Protein AF-A0A843F3I0-F1 (afdb_monomer_lite)

Radius of gyration: 17.57 Å; chains: 1; bounding box: 37×32×50 Å

Sequence (132 aa):
MIKITVGIGKNKDIIQACEIFKQEKDDVEIELADNDNDLVNAILNEKVDAVIRGSLPASSVMKQLNAKFSDISRATYVNGNNVEFLLTPVGIDEGTTLEDKLKIAIHCGEFLKKQSKKPKIAVMASGRKGDY

pLDDT: mean 92.57, std 6.21, range [62.53, 98.19]

Structure (mmCIF, N/CA/C/O backbone):
data_AF-A0A843F3I0-F1
#
_entry.id   AF-A0A843F3I0-F1
#
loop_
_atom_site.group_PDB
_atom_site.id
_atom_site.type_symbol
_atom_site.label_atom_id
_atom_site.label_alt_id
_atom_site.label_comp_id
_atom_site.label_asym_id
_atom_site.label_entity_id
_atom_site.label_seq_id
_atom_site.pdbx_PDB_ins_code
_atom_site.Cartn_x
_atom_site.Cartn_y
_atom_site.Cartn_z
_atom_site.occupancy
_atom_site.B_iso_or_equiv
_atom_site.auth_seq_id
_atom_site.auth_comp_id
_atom_site.auth_asym_id
_atom_site.auth_atom_id
_atom_site.pdbx_PDB_model_num
ATOM 1 N N . MET A 1 1 ? -6.906 -13.516 13.308 1.00 88.19 1 MET A N 1
ATOM 2 C CA . MET A 1 1 ? -7.617 -12.228 13.315 1.00 88.19 1 MET A CA 1
ATOM 3 C C . MET A 1 1 ? -6.723 -11.252 12.587 1.00 88.19 1 MET A C 1
ATOM 5 O O . MET A 1 1 ? -5.558 -11.173 12.959 1.00 88.19 1 MET A O 1
ATOM 9 N N . ILE A 1 2 ? -7.216 -10.651 11.509 1.00 95.31 2 ILE A N 1
ATOM 10 C CA . ILE A 1 2 ? -6.470 -9.675 10.705 1.00 95.31 2 ILE A CA 1
ATOM 11 C C . ILE A 1 2 ? -6.650 -8.311 11.358 1.00 95.31 2 ILE A C 1
ATOM 13 O O . ILE A 1 2 ? -7.782 -7.919 11.636 1.00 95.31 2 ILE A O 1
ATOM 17 N N . LYS A 1 3 ? -5.565 -7.584 11.589 1.00 97.25 3 LYS A N 1
ATOM 18 C CA . LYS A 1 3 ? -5.587 -6.265 12.209 1.00 97.25 3 LYS A CA 1
ATOM 19 C C . LYS A 1 3 ? -5.319 -5.168 11.188 1.00 97.25 3 LYS A C 1
ATOM 21 O O . LYS A 1 3 ? -4.263 -5.133 10.560 1.00 97.25 3 LYS A O 1
ATOM 26 N N . ILE A 1 4 ? -6.267 -4.247 11.046 1.00 97.81 4 ILE A N 1
ATOM 27 C CA . ILE A 1 4 ? -6.193 -3.133 10.098 1.00 97.81 4 ILE A CA 1
ATOM 28 C C . ILE A 1 4 ? -6.286 -1.809 10.850 1.00 97.81 4 ILE A C 1
ATOM 30 O O . ILE A 1 4 ? -7.175 -1.621 11.675 1.00 97.81 4 ILE A O 1
ATOM 34 N N . THR A 1 5 ? -5.419 -0.855 10.521 1.00 98.19 5 THR A N 1
ATOM 35 C CA . THR A 1 5 ? -5.548 0.528 11.001 1.00 98.19 5 THR A CA 1
ATOM 36 C C . THR A 1 5 ? -6.093 1.427 9.896 1.00 98.19 5 THR A C 1
ATOM 38 O O . THR A 1 5 ? -5.588 1.412 8.771 1.00 98.19 5 THR A O 1
ATOM 41 N N . VAL A 1 6 ? -7.110 2.234 10.202 1.00 98.06 6 VAL A N 1
ATOM 42 C CA . VAL A 1 6 ? -7.775 3.123 9.239 1.00 98.06 6 VAL A CA 1
ATOM 43 C C . VAL A 1 6 ? -7.715 4.574 9.702 1.00 98.06 6 VAL A C 1
ATOM 45 O O . VAL A 1 6 ? -8.144 4.912 10.801 1.00 98.06 6 VAL A O 1
ATOM 48 N N . GLY A 1 7 ? -7.206 5.451 8.840 1.00 97.69 7 GLY A N 1
ATOM 49 C CA . GLY A 1 7 ? -7.104 6.882 9.109 1.00 97.69 7 GLY A CA 1
ATOM 50 C C . GLY A 1 7 ? -8.439 7.619 9.007 1.00 97.69 7 GLY A C 1
ATOM 51 O O . GLY A 1 7 ? -9.159 7.498 8.011 1.00 97.69 7 GLY A O 1
ATOM 52 N N . ILE A 1 8 ? -8.742 8.456 9.998 1.00 97.00 8 ILE A N 1
ATOM 53 C CA . ILE A 1 8 ? -9.955 9.272 10.041 1.00 97.00 8 ILE A CA 1
ATOM 54 C C . ILE A 1 8 ? -9.597 10.756 10.089 1.00 97.00 8 ILE A C 1
ATOM 56 O O . ILE A 1 8 ? -9.294 11.327 11.130 1.00 97.00 8 ILE A O 1
ATOM 60 N N . GLY A 1 9 ? -9.732 11.418 8.945 1.00 93.69 9 GLY A N 1
ATOM 61 C CA . GLY A 1 9 ? -9.660 12.868 8.834 1.00 93.69 9 GLY A CA 1
ATOM 62 C C . GLY A 1 9 ? -11.010 13.554 9.058 1.00 93.69 9 GLY A C 1
ATOM 63 O O . GLY A 1 9 ? -11.811 13.185 9.922 1.00 93.69 9 GLY A O 1
ATOM 64 N N . LYS A 1 10 ? -11.256 14.596 8.254 1.00 92.25 10 LYS A N 1
ATOM 65 C CA . LYS A 1 10 ? -12.475 15.417 8.335 1.00 92.25 10 LYS A CA 1
ATOM 66 C C . LYS A 1 10 ? -13.724 14.672 7.871 1.00 92.25 10 LYS A C 1
ATOM 68 O O . LYS A 1 10 ? -14.779 14.859 8.463 1.00 92.25 10 LYS A O 1
ATOM 73 N N . ASN A 1 11 ? -13.606 13.850 6.825 1.00 93.31 11 ASN A N 1
ATOM 74 C CA . ASN A 1 11 ? -14.726 13.033 6.371 1.00 93.31 11 ASN A CA 1
ATOM 75 C C . ASN A 1 11 ? -14.889 11.827 7.314 1.00 93.31 11 ASN A C 1
ATOM 77 O O . ASN A 1 11 ? -13.978 11.002 7.426 1.00 93.31 11 ASN A O 1
ATOM 81 N N . LYS A 1 12 ? -16.041 11.738 7.981 1.00 93.88 12 LYS A N 1
ATOM 82 C CA . LYS A 1 12 ? -16.378 10.666 8.921 1.00 93.88 12 LYS A CA 1
ATOM 83 C C . LYS A 1 12 ? -17.152 9.502 8.286 1.00 93.88 12 LYS A C 1
ATOM 85 O O . LYS A 1 12 ? -17.321 8.497 8.963 1.00 93.88 12 LYS A O 1
ATOM 90 N N . ASP A 1 13 ? -17.490 9.555 6.995 1.00 95.25 13 ASP A N 1
ATOM 91 C CA . ASP A 1 13 ? -18.113 8.444 6.245 1.00 95.25 13 ASP A CA 1
ATOM 92 C C . ASP A 1 13 ? -17.272 7.155 6.310 1.00 95.25 13 ASP A C 1
ATOM 94 O O . ASP A 1 13 ? -17.793 6.045 6.230 1.00 95.25 13 ASP A O 1
ATOM 98 N N . ILE A 1 14 ? -15.954 7.291 6.510 1.00 95.62 14 ILE A N 1
ATOM 99 C CA . ILE A 1 14 ? -15.048 6.156 6.704 1.00 95.62 14 ILE A CA 1
ATOM 100 C C . ILE A 1 14 ? -15.417 5.311 7.936 1.00 95.62 14 ILE A C 1
ATOM 102 O O . ILE A 1 14 ? -15.207 4.105 7.914 1.00 95.62 14 ILE A O 1
ATOM 106 N N . ILE A 1 15 ? -16.010 5.910 8.978 1.00 95.81 15 ILE A N 1
ATOM 107 C CA . ILE A 1 15 ? -16.475 5.188 10.174 1.00 95.81 15 ILE A CA 1
ATOM 108 C C . ILE A 1 15 ? -17.609 4.244 9.789 1.00 95.81 15 ILE A C 1
ATOM 110 O O . ILE A 1 15 ? -17.543 3.056 10.091 1.00 95.81 15 ILE A O 1
ATOM 114 N N . GLN A 1 16 ? -18.596 4.752 9.048 1.00 95.50 16 GLN A N 1
ATOM 115 C CA . GLN A 1 16 ? -19.712 3.946 8.563 1.00 95.50 16 GLN A CA 1
ATOM 116 C C . GLN A 1 16 ? -19.221 2.810 7.654 1.00 95.50 16 GLN A C 1
ATOM 118 O O . GLN A 1 16 ? -19.672 1.674 7.787 1.00 95.50 16 GLN A O 1
ATOM 123 N N . ALA A 1 17 ? -18.256 3.079 6.767 1.00 95.19 17 ALA A N 1
ATOM 124 C CA . ALA A 1 17 ? -17.643 2.038 5.941 1.00 95.19 17 ALA A CA 1
ATOM 125 C C . ALA A 1 17 ? -16.953 0.949 6.787 1.00 95.19 17 ALA A C 1
ATOM 127 O O . ALA A 1 17 ? -17.097 -0.237 6.493 1.00 95.19 17 ALA A O 1
ATOM 128 N N . CYS A 1 18 ? -16.242 1.329 7.854 1.00 96.00 18 CYS A N 1
ATOM 129 C CA . CYS A 1 18 ? -15.638 0.376 8.785 1.00 96.00 18 CYS A CA 1
ATOM 130 C C . CYS A 1 18 ? -16.688 -0.457 9.536 1.00 96.00 18 CYS A C 1
ATOM 132 O O . CYS A 1 18 ? -16.477 -1.651 9.730 1.00 96.00 18 CYS A O 1
ATOM 134 N N . GLU A 1 19 ? -17.803 0.141 9.956 1.00 94.75 19 GLU A N 1
ATOM 135 C CA . GLU A 1 19 ? -18.895 -0.568 10.637 1.00 94.75 19 GLU A CA 1
ATOM 136 C C . GLU A 1 19 ? -19.563 -1.599 9.726 1.00 94.75 19 GLU A C 1
ATOM 138 O O . GLU A 1 19 ? -19.714 -2.751 10.129 1.00 94.75 19 GLU A O 1
ATOM 143 N N . ILE A 1 20 ? -19.898 -1.213 8.490 1.00 95.69 20 ILE A N 1
ATOM 144 C CA . ILE A 1 20 ? -20.461 -2.126 7.482 1.00 95.69 20 ILE A CA 1
ATOM 145 C C . ILE A 1 20 ? -19.494 -3.288 7.234 1.00 95.69 20 ILE A C 1
ATOM 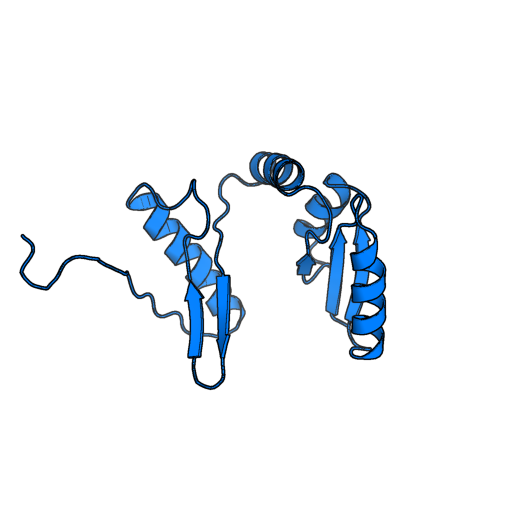147 O O . ILE A 1 20 ? -19.890 -4.448 7.290 1.00 95.69 20 ILE A O 1
ATOM 151 N N . PHE A 1 21 ? -18.206 -2.994 7.037 1.00 95.19 21 PHE A N 1
ATOM 152 C CA . PHE A 1 21 ? -17.206 -4.031 6.793 1.00 95.19 21 PHE A CA 1
ATOM 153 C C . PHE A 1 21 ? -17.075 -5.011 7.971 1.00 95.19 21 PHE A C 1
ATOM 155 O O . PHE A 1 21 ? -17.013 -6.218 7.753 1.00 95.19 21 PHE A O 1
ATOM 162 N N . LYS A 1 22 ? -17.091 -4.521 9.221 1.00 94.06 22 LYS A N 1
ATOM 163 C CA . LYS A 1 22 ? -17.058 -5.375 10.426 1.00 94.06 22 LYS A CA 1
ATOM 164 C C . LYS A 1 22 ? -18.274 -6.292 10.548 1.00 94.06 22 LYS A C 1
ATOM 166 O O . LYS A 1 22 ? -18.152 -7.374 11.110 1.00 94.06 22 LYS A O 1
ATOM 171 N N . GLN A 1 23 ? -19.441 -5.876 10.053 1.00 93.31 23 GLN A N 1
ATOM 172 C CA . GLN A 1 23 ? -20.641 -6.722 10.059 1.00 93.31 23 GLN A CA 1
ATOM 173 C C . GLN A 1 23 ? -20.517 -7.904 9.088 1.00 93.31 23 GLN A C 1
ATOM 175 O O . GLN A 1 23 ? -21.073 -8.967 9.349 1.00 93.31 23 GLN A O 1
ATOM 180 N N . GLU A 1 24 ? -19.784 -7.730 7.986 1.00 93.81 24 GLU A N 1
ATOM 181 C CA . GLU A 1 24 ? -19.556 -8.776 6.981 1.00 93.81 24 GLU A CA 1
ATOM 182 C C . GLU A 1 24 ? -18.324 -9.648 7.276 1.00 93.81 24 GLU A C 1
ATOM 184 O O . GLU A 1 24 ? -18.201 -10.747 6.726 1.00 93.81 24 GLU A O 1
ATOM 189 N N . LYS A 1 25 ? -17.393 -9.150 8.099 1.00 94.12 25 LYS A N 1
ATOM 190 C CA . LYS A 1 25 ? -16.086 -9.758 8.385 1.00 94.12 25 LYS A CA 1
ATOM 191 C C . LYS A 1 25 ? -15.788 -9.730 9.881 1.00 94.12 25 LYS A C 1
ATOM 193 O O . LYS A 1 25 ? -15.218 -8.769 10.396 1.00 94.12 25 LYS A O 1
ATOM 198 N N . ASP A 1 26 ? -16.149 -10.807 10.568 1.00 91.31 26 ASP A N 1
ATOM 199 C CA . ASP A 1 26 ? -15.927 -10.992 12.006 1.00 91.31 26 ASP A CA 1
ATOM 200 C C . ASP A 1 26 ? -14.469 -11.341 12.364 1.00 91.31 26 ASP A C 1
ATOM 202 O O . ASP A 1 26 ? -14.057 -11.209 13.517 1.00 91.31 26 ASP A O 1
ATOM 206 N N . ASP A 1 27 ? -13.660 -11.735 11.378 1.00 95.12 27 ASP A N 1
ATOM 207 C CA . ASP A 1 27 ? -12.248 -12.086 11.530 1.00 95.12 27 ASP A CA 1
ATOM 208 C C . ASP A 1 27 ? -11.279 -10.897 11.388 1.00 95.12 27 ASP A C 1
ATOM 210 O O . ASP A 1 27 ? -10.056 -11.090 11.478 1.00 95.12 27 ASP A O 1
ATOM 214 N N . VAL A 1 28 ? -11.809 -9.678 11.215 1.00 96.31 28 VAL A N 1
ATOM 215 C CA . VAL A 1 28 ? -11.037 -8.441 11.038 1.00 96.31 28 VAL A CA 1
ATOM 216 C C . VAL A 1 28 ? -11.242 -7.467 12.202 1.00 96.31 28 VAL A C 1
ATOM 218 O O . VAL A 1 28 ? -12.326 -6.931 12.431 1.00 96.31 28 VAL A O 1
ATOM 221 N N . GLU A 1 29 ? -10.155 -7.160 12.901 1.00 96.06 29 GLU A N 1
ATOM 222 C CA . GLU A 1 29 ? -10.078 -6.080 13.880 1.00 96.06 29 GLU A CA 1
ATOM 223 C C . GLU A 1 29 ? -9.711 -4.771 13.165 1.00 96.06 29 GLU A C 1
ATOM 225 O O . GLU A 1 29 ? -8.708 -4.706 12.454 1.00 96.06 29 GLU A O 1
ATOM 230 N N . ILE A 1 30 ? -10.507 -3.713 13.362 1.00 97.00 30 ILE A N 1
ATOM 231 C CA . ILE A 1 30 ? -10.197 -2.379 12.822 1.00 97.00 30 ILE A CA 1
ATOM 232 C C . ILE A 1 30 ? -9.951 -1.398 13.960 1.00 97.00 30 ILE A C 1
ATOM 234 O O . ILE A 1 30 ? -10.873 -1.127 14.743 1.00 97.00 30 ILE A O 1
ATOM 238 N N . GLU A 1 31 ? -8.750 -0.828 13.966 1.00 96.62 31 GLU A N 1
ATOM 239 C CA . GLU A 1 31 ? -8.340 0.312 14.781 1.00 96.62 31 GLU A CA 1
ATOM 240 C C . GLU A 1 31 ? -8.417 1.609 13.976 1.00 96.62 31 GLU A C 1
ATOM 242 O O . GLU A 1 31 ? -8.141 1.642 12.776 1.00 96.62 31 GLU A O 1
ATOM 247 N N . LEU A 1 32 ? -8.778 2.697 14.644 1.00 97.06 32 LEU A N 1
ATOM 248 C CA . LEU A 1 32 ? -8.929 4.004 14.020 1.00 97.06 32 LEU A CA 1
ATOM 249 C C . LEU A 1 32 ? -7.742 4.893 14.396 1.00 97.06 32 LEU A C 1
ATOM 251 O O . LEU A 1 32 ? -7.336 4.921 15.554 1.00 97.06 32 LEU A O 1
ATOM 255 N N . ALA A 1 33 ? -7.195 5.610 13.416 1.00 97.00 33 ALA A N 1
ATOM 256 C CA . ALA A 1 33 ? -6.106 6.564 13.601 1.00 97.00 33 ALA A CA 1
ATOM 257 C C . ALA A 1 33 ? -6.597 7.984 13.293 1.00 97.00 33 ALA A C 1
ATOM 259 O O . ALA A 1 33 ? -6.938 8.298 12.151 1.00 97.00 33 ALA A O 1
ATOM 260 N N . ASP A 1 34 ? -6.618 8.859 14.296 1.00 93.44 34 ASP A N 1
ATOM 261 C CA . ASP A 1 34 ? -7.179 10.214 14.172 1.00 93.44 34 ASP A CA 1
ATOM 262 C C . ASP A 1 34 ? -6.211 11.230 13.546 1.00 93.44 34 ASP A C 1
ATOM 264 O O . ASP A 1 34 ? -6.588 12.365 13.242 1.00 93.44 34 ASP A O 1
ATOM 268 N N . ASN A 1 35 ? -4.947 10.850 13.352 1.00 94.62 35 ASN A N 1
ATOM 269 C CA . ASN A 1 35 ? -3.935 11.709 12.755 1.00 94.62 35 ASN A CA 1
ATOM 270 C C . ASN A 1 35 ? -2.882 10.913 11.970 1.00 94.62 35 ASN A C 1
ATOM 272 O O . ASN A 1 35 ? -2.766 9.691 12.070 1.00 94.62 35 ASN A O 1
ATOM 276 N N . ASP A 1 36 ? -2.097 11.644 11.183 1.00 94.12 36 ASP A N 1
ATOM 277 C CA . ASP A 1 36 ? -1.072 11.078 10.310 1.00 94.12 36 ASP A CA 1
ATOM 278 C C . ASP A 1 36 ? 0.029 10.329 11.079 1.00 94.12 36 ASP A C 1
ATOM 280 O O . ASP A 1 36 ? 0.499 9.304 10.593 1.00 94.12 36 ASP A O 1
ATOM 284 N N . ASN A 1 37 ? 0.420 10.793 12.277 1.00 93.38 37 ASN A N 1
ATOM 285 C CA . ASN A 1 37 ? 1.476 10.134 13.055 1.00 93.38 37 ASN A CA 1
ATOM 286 C C . ASN A 1 37 ? 1.028 8.741 13.500 1.00 93.38 37 ASN A C 1
ATOM 288 O O . ASN A 1 37 ? 1.797 7.791 13.367 1.00 93.38 37 ASN A O 1
ATOM 292 N N . ASP A 1 38 ? -0.206 8.612 13.989 1.00 95.19 38 ASP A N 1
ATOM 293 C CA . ASP A 1 38 ? -0.771 7.327 14.410 1.00 95.19 38 ASP A CA 1
ATOM 294 C C . ASP A 1 38 ? -0.861 6.360 13.226 1.00 95.19 38 ASP A C 1
ATOM 296 O O . ASP A 1 38 ? -0.440 5.206 13.331 1.00 95.19 38 ASP A O 1
ATOM 300 N N . LEU A 1 39 ? -1.302 6.853 12.063 1.00 96.44 39 LEU A N 1
ATOM 301 C CA . LEU A 1 39 ? -1.355 6.067 10.831 1.00 96.44 39 LEU A CA 1
ATOM 302 C C . LEU A 1 39 ? 0.043 5.590 10.394 1.00 96.44 39 LEU A C 1
ATOM 304 O O . LEU A 1 39 ? 0.236 4.425 10.052 1.00 96.44 39 LEU A O 1
ATOM 308 N N . VAL A 1 40 ? 1.038 6.480 10.407 1.00 94.06 40 VAL A N 1
ATOM 309 C CA . VAL A 1 40 ? 2.416 6.156 10.007 1.00 94.06 40 VAL A CA 1
ATOM 310 C C . VAL A 1 40 ? 3.087 5.223 11.018 1.00 94.06 40 VAL A C 1
ATOM 312 O O . VAL A 1 40 ? 3.869 4.358 10.630 1.00 94.06 40 VAL A O 1
ATOM 315 N 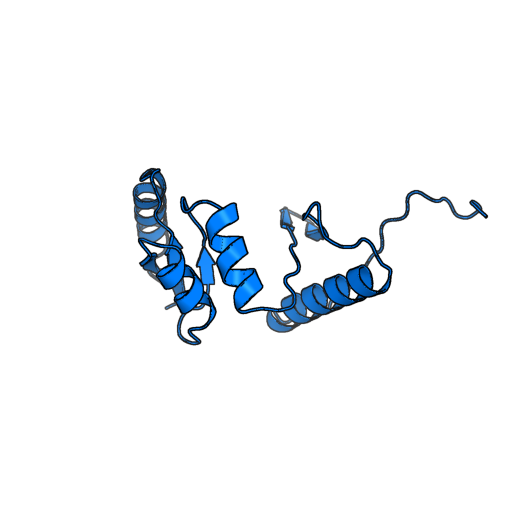N . ASN A 1 41 ? 2.791 5.364 12.309 1.00 94.00 41 ASN A N 1
ATOM 316 C CA . ASN A 1 41 ? 3.277 4.445 13.335 1.00 94.00 41 ASN A CA 1
ATOM 317 C C . ASN A 1 41 ? 2.665 3.050 13.171 1.00 94.00 41 ASN A C 1
ATOM 319 O O . ASN A 1 41 ? 3.373 2.064 13.363 1.00 94.00 41 ASN A O 1
ATOM 323 N N 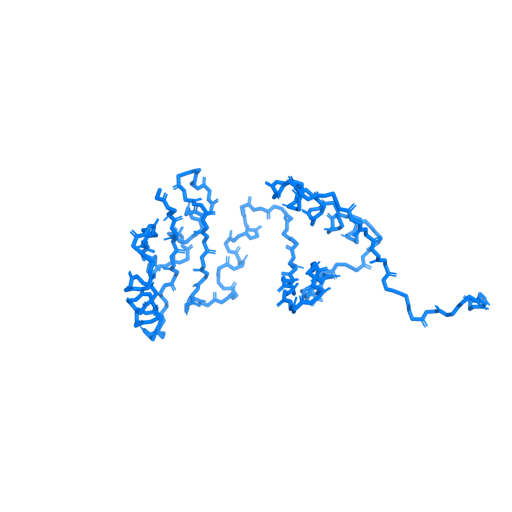. ALA A 1 42 ? 1.402 2.956 12.746 1.00 96.44 42 ALA A N 1
ATOM 324 C CA . ALA A 1 42 ? 0.776 1.678 12.423 1.00 96.44 42 ALA A CA 1
ATOM 325 C C . ALA A 1 42 ? 1.468 0.964 11.249 1.00 96.44 42 ALA A C 1
ATOM 327 O O . ALA A 1 42 ? 1.633 -0.247 11.300 1.00 96.44 42 ALA A O 1
ATOM 328 N N . ILE A 1 43 ? 1.962 1.695 10.240 1.00 93.81 43 ILE A N 1
ATOM 329 C CA . ILE A 1 43 ? 2.722 1.106 9.114 1.00 93.81 43 ILE A CA 1
ATOM 330 C C . ILE A 1 43 ? 4.019 0.432 9.588 1.00 93.81 43 ILE A C 1
ATOM 332 O O . ILE A 1 43 ? 4.469 -0.541 8.990 1.00 93.81 43 ILE A O 1
ATOM 336 N N . LEU A 1 44 ? 4.626 0.949 10.657 1.00 90.38 44 LEU A N 1
ATOM 337 C CA . LEU A 1 44 ? 5.857 0.413 11.247 1.00 90.38 44 LEU A CA 1
ATOM 338 C C . LEU A 1 44 ? 5.598 -0.677 12.296 1.00 90.38 44 LEU A C 1
ATOM 340 O O . LEU A 1 44 ? 6.546 -1.252 12.828 1.00 90.38 44 LEU A O 1
ATOM 344 N N . ASN A 1 45 ? 4.337 -0.937 12.632 1.00 94.50 45 ASN A N 1
ATOM 345 C CA . ASN A 1 45 ? 3.963 -1.885 13.664 1.00 94.50 45 ASN A CA 1
ATOM 346 C C . ASN A 1 45 ? 3.758 -3.275 13.056 1.00 94.50 45 ASN A C 1
ATOM 348 O O . ASN A 1 45 ? 2.773 -3.516 12.369 1.00 94.50 45 ASN A O 1
ATOM 352 N N . GLU A 1 46 ? 4.636 -4.221 13.386 1.00 92.56 46 GLU A N 1
ATOM 353 C CA . GLU A 1 46 ? 4.561 -5.609 12.900 1.00 92.56 46 GLU A CA 1
ATOM 354 C C . GLU A 1 46 ? 3.291 -6.361 13.338 1.00 92.56 46 GLU A C 1
ATOM 356 O O . GLU A 1 46 ? 3.002 -7.434 12.817 1.00 92.56 46 GLU A O 1
ATOM 361 N N . LYS A 1 47 ? 2.525 -5.819 14.295 1.00 95.25 47 LYS A N 1
ATOM 362 C CA . LYS A 1 47 ? 1.230 -6.374 14.719 1.00 95.25 47 LYS A CA 1
ATOM 363 C C . LYS A 1 47 ? 0.052 -5.897 13.864 1.00 95.25 47 LYS A C 1
ATOM 365 O O . LYS A 1 47 ? -1.067 -6.333 14.117 1.00 95.25 47 LYS A O 1
ATOM 370 N N . VAL A 1 48 ? 0.271 -4.959 12.944 1.00 96.94 48 VAL A N 1
ATOM 371 C CA . VAL A 1 48 ? -0.753 -4.431 12.037 1.00 96.94 48 VAL A CA 1
ATOM 372 C C . VAL A 1 48 ? -0.531 -5.047 10.662 1.00 96.94 48 VAL A C 1
ATOM 374 O O . VAL A 1 48 ? 0.513 -4.852 10.044 1.00 96.94 48 VAL A O 1
ATOM 377 N N . ASP A 1 49 ? -1.524 -5.784 10.172 1.00 95.19 49 ASP A N 1
ATOM 378 C CA . ASP A 1 49 ? -1.442 -6.494 8.895 1.00 95.19 49 ASP A CA 1
ATOM 379 C C . ASP A 1 49 ? -1.636 -5.551 7.699 1.00 95.19 49 ASP A C 1
ATOM 381 O O . ASP A 1 49 ? -1.089 -5.781 6.618 1.00 95.19 49 ASP A O 1
ATOM 385 N N . ALA A 1 50 ? -2.426 -4.485 7.873 1.00 95.19 50 ALA A N 1
ATOM 386 C CA . ALA A 1 50 ? -2.670 -3.497 6.829 1.00 95.19 50 ALA A CA 1
ATOM 387 C C . ALA A 1 50 ? -2.997 -2.105 7.379 1.00 95.19 50 ALA A C 1
ATOM 389 O O . ALA A 1 50 ? -3.598 -1.946 8.440 1.00 95.19 50 ALA A O 1
ATOM 390 N N . VAL A 1 51 ? -2.663 -1.079 6.593 1.00 97.00 51 VAL A N 1
ATOM 391 C CA . VAL A 1 51 ? -2.990 0.315 6.906 1.00 97.00 51 VAL A CA 1
ATOM 392 C C . VAL A 1 51 ? -3.713 0.961 5.736 1.00 97.00 51 VAL A C 1
ATOM 394 O O . V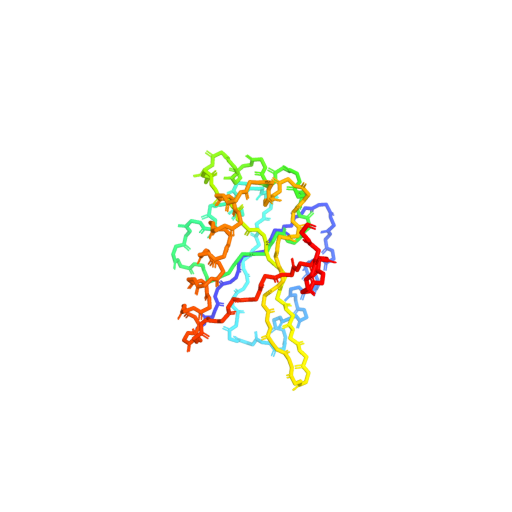AL A 1 51 ? -3.266 0.904 4.590 1.00 97.00 51 VAL A O 1
ATOM 397 N N . ILE A 1 52 ? -4.834 1.609 6.033 1.00 96.75 52 ILE A N 1
ATOM 398 C CA . ILE A 1 52 ? -5.670 2.315 5.068 1.00 96.75 52 ILE A CA 1
ATOM 399 C C . ILE A 1 52 ? -5.658 3.793 5.442 1.00 96.75 52 ILE A C 1
ATOM 401 O O . ILE A 1 52 ? -6.108 4.172 6.518 1.00 96.75 52 ILE A O 1
ATOM 405 N N . ARG A 1 53 ? -5.203 4.665 4.534 1.00 96.00 53 ARG A N 1
ATOM 406 C CA . ARG A 1 53 ? -5.204 6.130 4.748 1.00 96.00 53 ARG A CA 1
ATOM 407 C C . ARG A 1 53 ? -6.574 6.670 5.180 1.00 96.00 53 ARG A C 1
ATOM 409 O O . ARG A 1 53 ? -6.648 7.644 5.924 1.00 96.00 53 ARG A O 1
ATOM 416 N N . GLY A 1 54 ? -7.642 6.069 4.656 1.00 96.12 54 GLY A N 1
ATOM 417 C CA . GLY A 1 54 ? -9.019 6.488 4.882 1.00 96.12 54 GLY A CA 1
ATOM 418 C C . GLY A 1 54 ? -9.227 7.931 4.430 1.00 96.12 54 GLY A C 1
ATOM 419 O O . GLY A 1 54 ? -8.937 8.271 3.277 1.00 96.12 54 GLY A O 1
ATOM 420 N N . SER A 1 55 ? -9.709 8.785 5.330 1.00 96.56 55 SER A N 1
ATOM 421 C CA . SER A 1 55 ? -10.034 10.184 5.026 1.00 96.56 55 SER A CA 1
ATOM 422 C C . SER A 1 55 ? -8.963 11.203 5.441 1.00 96.56 55 SER A C 1
ATOM 424 O O . SER A 1 55 ? -9.190 12.410 5.304 1.00 96.56 55 SER A O 1
ATOM 426 N N . LEU A 1 56 ? -7.788 10.760 5.908 1.00 96.88 56 LEU A N 1
ATOM 427 C CA . LEU A 1 56 ? -6.659 11.653 6.206 1.00 96.88 56 LEU A CA 1
ATOM 428 C C . LEU A 1 56 ? -6.071 12.276 4.927 1.00 96.88 56 LEU A C 1
ATOM 430 O O . LEU A 1 56 ? -5.996 11.592 3.905 1.00 96.88 56 LEU A O 1
ATOM 434 N N . PRO A 1 57 ? -5.628 13.548 4.922 1.00 95.19 57 PRO A N 1
ATOM 435 C CA . PRO A 1 57 ? -5.089 14.195 3.722 1.00 95.19 57 PRO A CA 1
ATOM 436 C C . PRO A 1 57 ? -3.862 13.468 3.151 1.00 95.19 57 PRO A C 1
ATOM 438 O O . PRO A 1 57 ? -2.856 13.293 3.835 1.00 95.19 57 PRO A O 1
ATOM 441 N N . ALA A 1 58 ? -3.910 13.095 1.867 1.00 91.88 58 ALA A N 1
ATOM 442 C CA . ALA A 1 58 ? -2.832 12.335 1.228 1.00 91.88 58 ALA A CA 1
ATOM 443 C C . ALA A 1 58 ? -1.482 13.069 1.262 1.00 91.88 58 ALA A C 1
ATOM 445 O O . ALA A 1 58 ? -0.464 12.455 1.555 1.00 91.88 58 ALA A O 1
ATOM 446 N N . SER A 1 59 ? -1.471 14.384 1.017 1.00 92.44 59 SER A N 1
ATOM 447 C CA . SER A 1 59 ? -0.242 15.188 1.023 1.00 92.44 59 SER A CA 1
ATOM 448 C C . SER A 1 59 ? 0.468 15.184 2.379 1.00 92.44 59 SER A C 1
ATOM 450 O O . SER A 1 59 ? 1.694 15.122 2.430 1.00 92.44 59 SER A O 1
ATOM 452 N N . SER A 1 60 ? -0.294 15.224 3.473 1.00 93.69 60 SER A N 1
ATOM 453 C CA . SER A 1 60 ? 0.251 15.270 4.830 1.00 93.69 60 SER A CA 1
ATOM 454 C C . SER A 1 60 ? 0.792 13.903 5.265 1.00 93.69 60 SER A C 1
ATOM 456 O O . SER A 1 60 ? 1.940 13.811 5.702 1.00 93.69 60 SER A O 1
ATOM 458 N N . VAL A 1 61 ? 0.043 12.826 4.997 1.00 93.81 61 VAL A N 1
ATOM 459 C CA . VAL A 1 61 ? 0.502 11.443 5.220 1.00 93.81 61 VAL A CA 1
ATOM 460 C C . VAL A 1 61 ? 1.761 11.138 4.405 1.00 93.81 61 VAL A C 1
ATOM 462 O O . VAL A 1 61 ? 2.750 10.660 4.956 1.00 93.81 61 VAL A O 1
ATOM 465 N N . MET A 1 62 ? 1.774 11.465 3.108 1.00 91.06 62 MET A N 1
ATOM 466 C CA . MET A 1 62 ? 2.940 11.221 2.248 1.00 91.06 62 MET A CA 1
ATOM 467 C C . MET A 1 62 ? 4.169 12.008 2.699 1.00 91.06 62 MET A C 1
ATOM 469 O O . MET A 1 62 ? 5.272 11.471 2.669 1.00 91.06 62 MET A O 1
ATOM 473 N N . LYS A 1 63 ? 4.001 13.251 3.175 1.00 92.06 63 LYS A N 1
ATOM 474 C CA . LYS A 1 63 ? 5.109 14.037 3.737 1.00 92.06 63 LYS A CA 1
ATOM 475 C C . LYS A 1 63 ? 5.765 13.320 4.920 1.00 92.06 63 LYS A C 1
ATOM 477 O O . LYS A 1 63 ? 6.989 13.314 5.016 1.00 92.06 63 LYS A O 1
ATOM 482 N N . GLN A 1 64 ? 4.972 12.722 5.807 1.00 92.81 64 GLN A N 1
ATOM 483 C CA . GLN A 1 64 ? 5.504 11.971 6.946 1.00 92.81 64 GLN A CA 1
ATOM 484 C C . GLN A 1 64 ? 6.128 10.640 6.531 1.00 92.81 64 GLN A C 1
ATOM 486 O O . GLN A 1 64 ? 7.182 10.275 7.050 1.00 92.81 64 GLN A O 1
ATOM 491 N N . LEU A 1 65 ? 5.517 9.933 5.579 1.00 91.56 65 LEU A N 1
ATOM 492 C CA . LEU A 1 65 ? 6.076 8.693 5.049 1.00 91.56 65 LEU A CA 1
ATOM 493 C C . LEU A 1 65 ? 7.430 8.930 4.381 1.00 91.56 65 LEU A C 1
ATOM 495 O O . LEU A 1 65 ? 8.387 8.249 4.725 1.00 91.56 65 LEU A O 1
ATOM 499 N N . ASN A 1 66 ? 7.549 9.948 3.530 1.00 89.94 66 ASN A N 1
ATOM 500 C CA . ASN A 1 66 ? 8.807 10.300 2.863 1.00 89.94 66 ASN A CA 1
ATOM 501 C C . ASN A 1 66 ? 9.905 10.757 3.842 1.00 89.94 66 ASN A C 1
ATOM 503 O O . ASN A 1 66 ? 11.083 10.726 3.505 1.00 89.94 66 ASN A O 1
ATOM 507 N N . ALA A 1 67 ? 9.545 11.185 5.058 1.00 91.00 67 ALA A N 1
ATOM 508 C CA . ALA A 1 67 ? 10.521 11.498 6.101 1.00 91.00 67 ALA A CA 1
ATOM 509 C C . ALA A 1 67 ? 11.077 10.242 6.799 1.00 91.00 67 ALA A C 1
ATOM 511 O O . ALA A 1 67 ? 12.146 10.310 7.402 1.00 91.00 67 ALA A O 1
ATOM 512 N N . LYS A 1 68 ? 10.357 9.111 6.745 1.00 89.19 68 LYS A N 1
ATOM 513 C CA . LYS A 1 68 ? 10.747 7.840 7.384 1.00 89.19 68 LYS A CA 1
ATOM 514 C C . LYS A 1 68 ? 11.246 6.789 6.392 1.00 89.19 68 LYS A C 1
ATOM 516 O O . LYS A 1 68 ? 12.068 5.954 6.754 1.00 89.19 68 LYS A O 1
ATOM 521 N N . PHE A 1 69 ? 10.751 6.824 5.163 1.00 87.50 69 PHE A N 1
ATOM 522 C CA . PHE A 1 69 ? 11.088 5.894 4.097 1.00 87.50 69 PHE A CA 1
ATOM 523 C C . PHE A 1 69 ? 11.739 6.670 2.960 1.00 87.50 69 PHE A C 1
ATOM 525 O O . PHE A 1 69 ? 11.159 7.626 2.451 1.00 87.50 69 PHE A O 1
ATOM 532 N N . SER A 1 70 ? 12.935 6.244 2.555 1.00 81.12 70 SER A N 1
ATOM 533 C CA . SER A 1 70 ? 13.649 6.864 1.436 1.00 81.12 70 SER A CA 1
ATOM 534 C C . SER A 1 70 ? 12.940 6.632 0.108 1.00 81.12 70 SER A C 1
ATOM 536 O O . SER A 1 70 ? 13.092 7.428 -0.809 1.00 81.12 70 SER A O 1
ATOM 538 N N . ASP A 1 71 ? 12.185 5.533 -0.001 1.00 83.81 71 ASP A N 1
ATOM 539 C CA . ASP A 1 71 ? 11.690 5.039 -1.274 1.00 83.81 71 ASP A CA 1
ATOM 540 C C . ASP A 1 71 ? 10.341 4.354 -1.143 1.00 83.81 71 ASP A C 1
ATOM 542 O O . ASP A 1 71 ? 10.212 3.281 -0.551 1.00 83.81 71 ASP A O 1
ATOM 546 N N . ILE A 1 72 ? 9.335 4.963 -1.756 1.00 89.69 72 ILE A N 1
ATOM 547 C CA . ILE A 1 72 ? 7.977 4.439 -1.805 1.00 89.69 72 ILE A CA 1
ATOM 548 C C . ILE A 1 72 ? 7.620 4.250 -3.271 1.00 89.69 72 ILE A C 1
ATOM 550 O O . ILE A 1 72 ? 7.835 5.134 -4.093 1.00 89.69 72 ILE A O 1
ATOM 554 N N . SER A 1 73 ? 7.088 3.079 -3.603 1.00 93.12 73 SER A N 1
ATOM 555 C CA . SER A 1 73 ? 6.559 2.793 -4.935 1.00 93.12 73 SER A CA 1
ATOM 556 C C . SER A 1 73 ? 5.059 2.607 -4.839 1.00 93.12 73 SER A C 1
ATOM 558 O O . SER A 1 73 ? 4.588 1.838 -3.997 1.00 93.12 73 SER A O 1
ATOM 560 N N . ARG A 1 74 ? 4.302 3.282 -5.704 1.00 93.44 74 ARG A N 1
ATOM 561 C CA . ARG A 1 74 ? 2.850 3.115 -5.770 1.00 93.44 74 ARG A CA 1
ATOM 562 C C . ARG A 1 74 ? 2.470 2.191 -6.917 1.00 93.44 74 ARG A C 1
ATOM 564 O O . ARG A 1 74 ? 2.911 2.339 -8.057 1.00 93.44 74 ARG A O 1
ATOM 571 N N . ALA A 1 75 ? 1.582 1.256 -6.613 1.00 95.69 75 ALA A N 1
ATOM 572 C CA . ALA A 1 75 ? 0.971 0.371 -7.588 1.00 95.69 75 ALA A CA 1
ATOM 573 C C . ALA A 1 75 ? -0.533 0.276 -7.330 1.00 95.69 75 ALA A C 1
ATOM 575 O O . ALA A 1 75 ? -0.991 0.389 -6.194 1.00 95.69 75 ALA A O 1
ATOM 576 N N . THR A 1 76 ? -1.298 0.051 -8.391 1.00 95.50 76 THR A N 1
ATOM 577 C CA . THR A 1 76 ? -2.708 -0.331 -8.301 1.00 95.50 76 THR A CA 1
ATOM 578 C C . THR A 1 76 ? -2.824 -1.841 -8.419 1.00 95.50 76 THR A C 1
ATOM 580 O O . THR A 1 76 ? -2.230 -2.437 -9.317 1.00 95.50 76 THR A O 1
ATOM 583 N N . TYR A 1 77 ? -3.608 -2.451 -7.534 1.00 94.75 77 TYR A N 1
ATOM 584 C CA . TYR A 1 77 ? -3.979 -3.856 -7.634 1.00 94.75 77 TYR A CA 1
ATOM 585 C C . TYR A 1 77 ? -5.223 -3.999 -8.509 1.00 94.75 77 TYR A C 1
ATOM 587 O O . TYR A 1 77 ? -6.302 -3.540 -8.136 1.00 94.75 77 TYR A O 1
ATOM 595 N N . VAL A 1 78 ? -5.073 -4.614 -9.677 1.00 95.44 78 VAL A N 1
ATOM 596 C CA . VAL A 1 78 ? -6.178 -4.904 -10.593 1.00 95.44 78 VAL A CA 1
ATOM 597 C C . VAL A 1 78 ? -6.566 -6.362 -10.408 1.00 95.44 78 VAL A C 1
ATOM 599 O O . VAL A 1 78 ? -5.729 -7.240 -10.598 1.00 95.44 78 VAL A O 1
ATOM 602 N N . ASN A 1 79 ? -7.825 -6.615 -10.050 1.00 94.19 79 ASN A N 1
ATOM 603 C CA . ASN A 1 79 ? -8.370 -7.956 -9.860 1.00 94.19 79 ASN A CA 1
ATOM 604 C C . ASN A 1 79 ? -9.762 -8.048 -10.497 1.00 94.19 79 ASN A C 1
ATOM 606 O O . ASN A 1 79 ? -10.702 -7.398 -10.042 1.00 94.19 79 ASN A O 1
ATOM 610 N N . GLY A 1 80 ? -9.879 -8.823 -11.569 1.00 94.31 80 GLY A N 1
ATOM 611 C CA . GLY A 1 80 ? -11.127 -9.110 -12.269 1.00 94.31 80 GLY A CA 1
ATOM 612 C C . GLY A 1 80 ? -11.216 -10.590 -12.631 1.00 94.31 80 GLY A C 1
ATOM 613 O O . GLY A 1 80 ? -10.266 -11.338 -12.432 1.00 94.31 80 GLY A O 1
ATOM 614 N N . ASN A 1 81 ? -12.342 -11.010 -13.214 1.00 92.81 81 ASN A N 1
ATOM 615 C CA . ASN A 1 81 ? -12.704 -12.428 -13.385 1.00 92.81 81 ASN A CA 1
ATOM 616 C C . ASN A 1 81 ? -11.579 -13.342 -13.906 1.00 92.81 81 ASN A C 1
ATOM 618 O O . ASN A 1 81 ? -11.452 -14.467 -13.440 1.00 92.81 81 ASN A O 1
ATOM 622 N N . ASN A 1 82 ? -10.772 -12.860 -14.858 1.00 93.88 82 ASN A N 1
ATOM 623 C CA . ASN A 1 82 ? -9.703 -13.638 -15.494 1.00 93.88 82 ASN A CA 1
ATOM 624 C C . ASN A 1 82 ? -8.325 -12.959 -15.424 1.00 93.88 82 ASN A C 1
ATOM 626 O O . ASN A 1 82 ? -7.386 -13.422 -16.072 1.00 93.88 82 ASN A O 1
ATOM 630 N N . VAL A 1 83 ? -8.200 -11.830 -14.719 1.00 92.25 83 VAL A N 1
ATOM 631 C CA . VAL A 1 83 ? -6.965 -11.034 -14.699 1.00 92.25 83 VAL A CA 1
ATOM 632 C C . VAL A 1 83 ? -6.666 -10.532 -13.300 1.00 92.25 83 VAL A C 1
ATOM 634 O O . VAL A 1 83 ? -7.521 -9.961 -12.633 1.00 92.25 83 VAL A O 1
ATOM 637 N N . GLU A 1 84 ? -5.419 -10.701 -12.881 1.00 93.75 84 GLU A N 1
ATOM 638 C CA . GLU A 1 84 ? -4.937 -10.236 -11.589 1.00 93.75 84 GLU A CA 1
ATOM 639 C C . GLU A 1 84 ? -3.491 -9.757 -11.748 1.00 93.75 84 GLU A C 1
ATOM 641 O O . GLU A 1 84 ? -2.606 -10.544 -12.094 1.00 93.75 84 GLU A O 1
ATOM 646 N N . PHE A 1 85 ? -3.244 -8.459 -11.576 1.00 95.19 85 PHE A N 1
ATOM 647 C CA . PHE A 1 85 ? -1.911 -7.878 -11.753 1.00 95.19 85 PHE A CA 1
ATOM 648 C C . PHE A 1 85 ? -1.734 -6.557 -11.001 1.00 95.19 85 PHE A C 1
ATOM 650 O O . PHE A 1 85 ? -2.693 -5.901 -10.599 1.00 95.19 85 PHE A O 1
ATOM 657 N N . LEU A 1 86 ? -0.473 -6.156 -10.837 1.00 96.88 86 LEU A N 1
ATOM 658 C CA . LEU A 1 86 ? -0.100 -4.824 -10.372 1.00 96.88 86 LEU A CA 1
ATOM 659 C C . LEU A 1 86 ? 0.166 -3.910 -11.569 1.00 96.88 86 LEU A C 1
ATOM 661 O O . LEU A 1 86 ? 0.934 -4.274 -12.460 1.00 96.88 86 LEU A O 1
ATOM 665 N N . LEU A 1 87 ? -0.430 -2.719 -11.564 1.00 95.81 87 LEU A N 1
ATOM 666 C CA . LEU A 1 87 ? -0.141 -1.645 -12.514 1.00 95.81 87 LEU A CA 1
ATOM 667 C C . LEU A 1 87 ? 0.656 -0.538 -11.819 1.00 95.81 87 LEU A C 1
ATOM 669 O O . LEU A 1 87 ? 0.236 -0.037 -10.776 1.00 95.81 87 LEU A O 1
ATOM 673 N N . THR A 1 88 ? 1.803 -0.162 -12.379 1.00 95.69 88 THR A N 1
ATOM 674 C CA . THR A 1 88 ? 2.746 0.785 -11.768 1.00 95.69 88 THR A CA 1
ATOM 675 C C . THR A 1 88 ? 3.670 1.410 -12.835 1.00 95.69 88 THR A C 1
ATOM 677 O O . THR A 1 88 ? 3.895 0.759 -13.861 1.00 95.69 88 THR A O 1
ATOM 680 N N . PRO A 1 89 ? 4.227 2.623 -12.625 1.00 94.38 89 PRO A N 1
ATOM 681 C CA . PRO A 1 89 ? 3.886 3.576 -11.564 1.00 94.38 89 PRO A CA 1
ATOM 682 C C . PRO A 1 89 ? 2.478 4.141 -11.735 1.00 94.38 89 PRO A C 1
ATOM 684 O O . PRO A 1 89 ? 1.943 4.209 -12.838 1.00 94.38 89 PRO A O 1
ATOM 687 N N . VAL A 1 90 ? 1.881 4.556 -10.620 1.00 92.94 90 VAL A N 1
ATOM 688 C CA . VAL A 1 90 ? 0.654 5.378 -10.620 1.00 92.94 90 VAL A CA 1
ATOM 689 C C . VAL A 1 90 ? 0.864 6.730 -9.934 1.00 92.94 90 VAL A C 1
ATOM 691 O O . VAL A 1 90 ? -0.035 7.568 -9.919 1.00 92.94 90 VAL A O 1
ATOM 694 N N . GLY A 1 91 ? 2.054 6.954 -9.373 1.00 86.69 91 GLY A N 1
ATOM 695 C CA . GLY A 1 91 ? 2.513 8.259 -8.930 1.00 86.69 91 GLY A CA 1
ATOM 696 C C . GLY A 1 91 ? 2.976 9.137 -10.087 1.00 86.69 91 GLY A C 1
ATOM 697 O O . GLY A 1 91 ? 3.614 8.648 -11.012 1.00 86.69 91 GLY A O 1
ATOM 698 N N . ILE A 1 92 ? 2.690 10.439 -10.015 1.00 83.06 92 ILE A N 1
ATOM 699 C CA . ILE A 1 92 ? 3.140 11.421 -11.020 1.00 83.06 92 ILE A CA 1
ATOM 700 C C . ILE A 1 92 ? 4.645 11.726 -10.933 1.00 83.06 92 ILE A C 1
ATOM 702 O O . ILE A 1 92 ? 5.233 12.252 -11.869 1.00 83.06 92 ILE A O 1
ATOM 706 N N . ASP A 1 93 ? 5.246 11.410 -9.794 1.00 85.44 93 ASP A N 1
ATOM 707 C CA . ASP A 1 93 ? 6.616 11.704 -9.377 1.00 85.44 93 ASP A CA 1
ATOM 708 C C . ASP A 1 93 ? 7.499 10.438 -9.337 1.00 85.44 93 ASP A C 1
ATOM 710 O O . ASP A 1 93 ? 8.547 10.430 -8.702 1.00 85.44 93 ASP A O 1
ATOM 714 N N . GLU A 1 94 ? 7.086 9.359 -10.012 1.00 89.75 94 GLU A N 1
ATOM 715 C CA . GLU A 1 94 ? 7.745 8.044 -9.996 1.00 89.75 94 GLU A CA 1
ATOM 716 C C . GLU A 1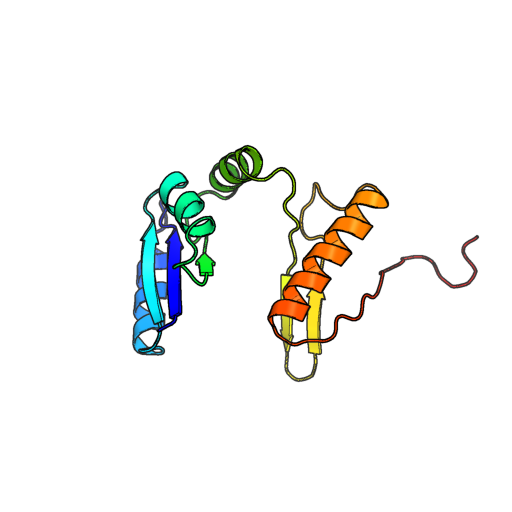 94 ? 8.154 7.567 -11.397 1.00 89.75 94 GLU A C 1
ATOM 718 O O . GLU A 1 94 ? 7.525 7.901 -12.400 1.00 89.75 94 GLU A O 1
ATOM 723 N N . GLY A 1 95 ? 9.174 6.703 -11.472 1.00 90.06 95 GLY A N 1
ATOM 724 C CA . GLY A 1 95 ? 9.521 5.990 -12.709 1.00 90.06 95 GLY A CA 1
ATOM 725 C C . GLY A 1 95 ? 10.158 6.867 -13.790 1.00 90.06 95 GLY A C 1
ATOM 726 O O . GLY A 1 95 ? 10.038 6.550 -14.977 1.00 90.06 95 GLY A O 1
ATOM 727 N N . THR A 1 96 ? 10.813 7.963 -13.399 1.00 90.88 96 THR A N 1
ATOM 728 C CA . THR A 1 96 ? 11.413 8.925 -14.337 1.00 90.88 96 THR A CA 1
ATOM 729 C C . THR A 1 96 ? 12.707 8.399 -14.950 1.00 90.88 96 THR A C 1
ATOM 731 O O . THR A 1 96 ? 12.956 8.598 -16.141 1.00 90.88 96 THR A O 1
ATOM 734 N N . THR A 1 97 ? 13.493 7.659 -14.168 1.00 93.12 97 THR A N 1
ATOM 735 C CA . THR A 1 97 ? 14.756 7.044 -14.592 1.00 93.12 97 THR A CA 1
ATOM 736 C C . THR A 1 97 ? 14.607 5.540 -14.835 1.00 93.12 97 THR A C 1
ATOM 738 O O . THR A 1 97 ? 13.582 4.926 -14.513 1.00 93.12 97 THR A O 1
ATOM 741 N N . LEU A 1 98 ? 15.621 4.918 -15.443 1.00 93.19 98 LEU A N 1
ATOM 742 C CA . LEU A 1 98 ? 15.660 3.461 -15.592 1.00 93.19 98 LEU A CA 1
ATOM 743 C C . LEU A 1 98 ? 15.773 2.783 -14.219 1.00 93.19 98 LEU A C 1
ATOM 745 O O . LEU A 1 98 ? 15.128 1.763 -13.969 1.00 93.19 98 LEU A O 1
ATOM 749 N N . GLU A 1 99 ? 16.554 3.386 -13.332 1.00 94.12 99 GLU A N 1
ATOM 750 C CA . GLU A 1 99 ? 16.784 2.965 -11.958 1.00 94.12 99 GLU A CA 1
ATOM 751 C C . GLU A 1 99 ? 15.478 2.983 -11.152 1.00 94.12 99 GLU A C 1
ATOM 753 O O . GLU A 1 99 ? 15.158 1.990 -10.496 1.00 94.12 99 GLU A O 1
ATOM 758 N N . ASP A 1 100 ? 14.672 4.045 -11.274 1.00 92.81 100 ASP A N 1
ATOM 759 C CA . ASP A 1 100 ? 13.353 4.135 -10.633 1.00 92.81 100 ASP A CA 1
ATOM 760 C C . ASP A 1 100 ? 12.441 2.996 -11.096 1.00 92.81 100 ASP A C 1
ATOM 762 O O . ASP A 1 100 ? 11.801 2.322 -10.287 1.00 92.81 100 ASP A O 1
ATOM 766 N N . LYS A 1 101 ? 12.390 2.751 -12.412 1.00 93.62 101 LYS A N 1
ATOM 767 C CA . LYS A 1 101 ? 11.554 1.695 -13.003 1.00 93.62 101 LYS A CA 1
ATOM 768 C C . LYS A 1 101 ? 11.975 0.315 -12.511 1.00 93.62 101 LYS A C 1
ATOM 770 O O . LYS A 1 101 ? 11.115 -0.490 -12.150 1.00 93.62 101 LYS A O 1
ATOM 775 N N . LEU A 1 102 ? 13.280 0.044 -12.467 1.00 95.31 102 LEU A N 1
ATOM 776 C CA . LEU A 1 102 ? 13.814 -1.208 -11.936 1.00 95.31 102 LEU A CA 1
ATOM 777 C C . LEU A 1 102 ? 13.450 -1.376 -10.456 1.00 95.31 102 LEU A C 1
ATOM 779 O O . LEU A 1 102 ? 12.998 -2.447 -10.052 1.00 95.31 102 LEU A O 1
ATOM 783 N N . LYS A 1 103 ? 13.587 -0.317 -9.659 1.00 94.94 103 LYS A N 1
ATOM 784 C CA . LYS A 1 103 ? 13.249 -0.324 -8.234 1.00 94.94 103 LYS A CA 1
ATOM 785 C C . LYS A 1 103 ? 11.775 -0.624 -7.986 1.00 94.94 103 LYS A C 1
ATOM 787 O O . LYS A 1 103 ? 11.451 -1.512 -7.200 1.00 94.94 103 LYS A O 1
ATOM 792 N N . ILE A 1 104 ? 10.890 0.057 -8.707 1.00 95.38 104 ILE A N 1
ATOM 793 C CA . ILE A 1 104 ? 9.442 -0.173 -8.658 1.00 95.38 104 ILE A CA 1
ATOM 794 C C . ILE A 1 104 ? 9.112 -1.627 -9.023 1.00 95.38 104 ILE A C 1
ATOM 796 O O . ILE A 1 104 ? 8.330 -2.286 -8.332 1.00 95.38 104 ILE A O 1
ATOM 800 N N . ALA A 1 105 ? 9.738 -2.146 -10.082 1.00 95.94 105 ALA A N 1
ATOM 801 C CA . ALA A 1 105 ? 9.558 -3.520 -10.532 1.00 95.94 105 ALA A CA 1
ATOM 802 C C . ALA A 1 105 ? 9.998 -4.539 -9.461 1.00 95.94 105 ALA A C 1
ATOM 804 O O . ALA A 1 105 ? 9.290 -5.521 -9.221 1.00 95.94 105 ALA A O 1
ATOM 805 N N . ILE A 1 106 ? 11.116 -4.280 -8.772 1.00 96.06 106 ILE A N 1
ATOM 806 C CA . ILE A 1 106 ? 11.596 -5.089 -7.643 1.00 96.06 106 ILE A CA 1
ATOM 807 C C . ILE A 1 106 ? 10.601 -5.036 -6.479 1.00 96.06 106 ILE A C 1
ATOM 809 O O . ILE A 1 106 ? 10.169 -6.091 -6.020 1.00 96.06 106 ILE A O 1
ATOM 813 N N . HIS A 1 107 ? 10.180 -3.847 -6.035 1.00 95.69 107 HIS A N 1
ATOM 814 C CA . HIS A 1 107 ? 9.227 -3.698 -4.927 1.00 95.69 107 HIS A CA 1
ATOM 815 C C . HIS A 1 107 ? 7.912 -4.450 -5.187 1.00 95.69 107 HIS A C 1
ATOM 817 O O . HIS A 1 107 ? 7.437 -5.192 -4.325 1.00 95.69 107 HIS A O 1
ATOM 823 N N . CYS A 1 108 ? 7.355 -4.327 -6.395 1.00 96.31 108 CYS A N 1
ATOM 824 C CA . CYS A 1 108 ? 6.149 -5.056 -6.792 1.00 96.31 108 CYS A CA 1
ATOM 825 C C . CYS A 1 108 ? 6.382 -6.573 -6.848 1.00 96.31 108 CYS A C 1
ATOM 827 O O . CYS A 1 108 ? 5.525 -7.353 -6.428 1.00 96.31 108 CYS A O 1
ATOM 829 N N . GLY A 1 109 ? 7.545 -7.003 -7.343 1.00 96.69 109 GLY A N 1
ATOM 830 C CA . GLY A 1 109 ? 7.934 -8.409 -7.371 1.00 96.69 109 GLY A CA 1
ATOM 831 C C . GLY A 1 109 ? 8.022 -9.021 -5.973 1.00 96.69 109 GLY A C 1
ATOM 832 O O . GLY A 1 109 ? 7.465 -10.095 -5.744 1.00 96.69 109 GLY A O 1
ATOM 833 N N . GLU A 1 110 ? 8.663 -8.330 -5.031 1.00 96.00 110 GLU A N 1
ATOM 834 C CA . GLU A 1 110 ? 8.762 -8.759 -3.630 1.00 96.00 110 GLU A CA 1
ATOM 835 C C . GLU A 1 110 ? 7.399 -8.782 -2.935 1.00 96.00 110 GLU A C 1
ATOM 837 O O . GLU A 1 110 ? 7.089 -9.731 -2.212 1.00 96.00 110 GLU A O 1
ATOM 842 N N . PHE A 1 111 ? 6.538 -7.799 -3.205 1.00 94.62 111 PHE A N 1
ATOM 843 C CA . PHE A 1 111 ? 5.161 -7.804 -2.713 1.00 94.62 111 PHE A CA 1
ATOM 844 C C . PHE A 1 111 ? 4.384 -9.044 -3.187 1.00 94.62 111 PHE A C 1
ATOM 846 O O . PHE A 1 111 ? 3.758 -9.725 -2.376 1.00 94.62 111 PHE A O 1
ATOM 853 N N . LEU A 1 112 ? 4.466 -9.400 -4.475 1.00 95.12 112 LEU A N 1
ATOM 854 C CA . LEU A 1 112 ? 3.808 -10.601 -5.007 1.00 95.12 112 LEU A CA 1
ATOM 855 C C . LEU A 1 112 ? 4.399 -11.899 -4.438 1.00 95.12 112 LEU A C 1
ATOM 857 O O . LEU A 1 112 ? 3.648 -12.829 -4.137 1.00 95.12 112 LEU A O 1
ATOM 861 N N . LYS A 1 113 ? 5.720 -11.965 -4.233 1.00 96.25 113 LYS A N 1
ATOM 862 C CA . LYS A 1 113 ? 6.370 -13.121 -3.592 1.00 96.25 113 LYS A CA 1
ATOM 863 C C . LYS A 1 113 ? 5.868 -13.343 -2.167 1.00 96.25 113 LYS A C 1
ATOM 865 O O . LYS A 1 113 ? 5.626 -14.489 -1.800 1.00 96.25 113 LYS A O 1
ATOM 870 N N . LYS A 1 114 ? 5.650 -12.273 -1.389 1.00 93.38 114 LYS A N 1
ATOM 871 C CA . LYS A 1 114 ? 5.044 -12.361 -0.043 1.00 93.38 114 LYS A CA 1
ATOM 872 C C . LYS A 1 114 ? 3.630 -12.951 -0.068 1.00 93.38 114 LYS A C 1
ATOM 874 O O . LYS A 1 114 ? 3.207 -13.550 0.911 1.00 93.38 114 LYS A O 1
ATOM 879 N N . GLN A 1 115 ? 2.932 -12.856 -1.199 1.00 90.69 115 GLN A N 1
ATOM 880 C CA . GLN A 1 115 ? 1.641 -13.513 -1.432 1.00 90.69 115 GLN A CA 1
ATOM 881 C C . GLN A 1 115 ? 1.771 -14.920 -2.043 1.00 90.69 115 GLN A C 1
ATOM 883 O O . GLN A 1 115 ? 0.798 -15.458 -2.565 1.00 90.69 115 GLN A O 1
ATOM 888 N N . SER A 1 116 ? 2.965 -15.519 -2.029 1.00 94.81 116 SER A N 1
ATOM 889 C CA . SER A 1 116 ? 3.258 -16.815 -2.662 1.00 94.81 116 SER A CA 1
ATOM 890 C C . SER A 1 116 ? 2.993 -16.854 -4.177 1.00 94.81 116 SER A C 1
ATOM 892 O O . SER A 1 116 ? 2.771 -17.921 -4.750 1.00 94.81 116 SER A O 1
ATOM 894 N N . LYS A 1 117 ? 3.042 -15.701 -4.861 1.00 93.56 117 LYS A N 1
ATOM 895 C CA . LYS A 1 117 ? 2.886 -15.601 -6.320 1.00 93.56 117 LYS A CA 1
ATOM 896 C C . LYS A 1 117 ? 4.253 -15.499 -6.993 1.00 93.56 117 LYS A C 1
ATOM 898 O O . LYS A 1 117 ? 5.148 -14.809 -6.510 1.00 93.56 117 LYS A O 1
ATOM 903 N N . LYS A 1 118 ? 4.420 -16.150 -8.151 1.00 95.31 118 LYS A N 1
ATOM 904 C CA . LYS A 1 118 ? 5.623 -15.990 -8.987 1.00 95.31 118 LYS A CA 1
ATOM 905 C C . LYS A 1 118 ? 5.482 -14.720 -9.839 1.00 95.31 118 LYS A C 1
ATOM 907 O O . LYS A 1 118 ? 4.669 -14.730 -10.766 1.00 95.31 118 LYS A O 1
ATOM 912 N N . PRO A 1 119 ? 6.258 -13.652 -9.582 1.00 95.75 119 PRO A N 1
ATOM 913 C CA . PRO A 1 119 ? 6.121 -12.414 -10.337 1.00 95.75 119 PRO A CA 1
ATOM 914 C C . PRO A 1 119 ? 6.540 -12.607 -11.799 1.00 95.75 119 PRO A C 1
ATOM 916 O O . PRO A 1 119 ? 7.551 -13.247 -12.100 1.00 95.75 119 PRO A O 1
ATOM 919 N N . LYS A 1 120 ? 5.761 -12.019 -12.707 1.00 96.12 120 LYS A N 1
A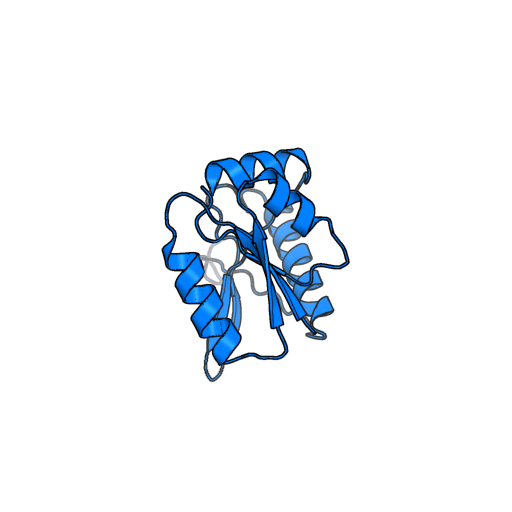TOM 920 C CA . LYS A 1 120 ? 6.111 -11.806 -14.114 1.00 96.12 120 LYS A CA 1
ATOM 921 C C . LYS A 1 120 ? 5.981 -10.316 -14.389 1.00 96.12 120 LYS A C 1
ATOM 923 O O . LYS A 1 120 ? 4.970 -9.721 -14.032 1.00 96.12 120 LYS A O 1
ATOM 928 N N . ILE A 1 121 ? 7.004 -9.730 -14.997 1.00 95.56 121 ILE A N 1
ATOM 929 C CA . ILE A 1 121 ? 7.089 -8.284 -15.201 1.00 95.56 121 ILE A CA 1
ATOM 930 C C . ILE A 1 121 ? 6.973 -8.018 -16.696 1.00 95.56 121 ILE A C 1
ATOM 932 O O . ILE A 1 121 ? 7.770 -8.531 -17.480 1.00 95.56 121 ILE A O 1
ATOM 936 N N . ALA A 1 122 ? 5.965 -7.239 -17.080 1.00 94.31 122 ALA A N 1
ATOM 937 C CA . ALA A 1 122 ? 5.796 -6.737 -18.434 1.00 94.31 122 ALA A CA 1
ATOM 938 C C . ALA A 1 122 ? 6.060 -5.230 -18.429 1.00 94.31 122 ALA A C 1
ATOM 940 O O . ALA A 1 122 ? 5.478 -4.502 -17.627 1.00 94.31 122 ALA A O 1
ATOM 941 N N . VAL A 1 123 ? 6.940 -4.768 -19.316 1.00 91.56 123 VAL A N 1
ATOM 942 C CA . VAL A 1 123 ? 7.212 -3.340 -19.499 1.00 91.56 123 VAL A CA 1
ATOM 943 C C . VAL A 1 123 ? 6.364 -2.849 -20.661 1.00 91.56 123 VAL A C 1
ATOM 945 O O . VAL A 1 123 ? 6.496 -3.342 -21.781 1.00 91.56 123 VAL A O 1
ATOM 948 N N . MET A 1 124 ? 5.486 -1.885 -20.397 1.00 88.75 124 MET A N 1
ATOM 949 C CA . MET A 1 124 ? 4.717 -1.236 -21.453 1.00 88.75 124 MET A CA 1
ATOM 950 C C . MET A 1 124 ? 5.624 -0.270 -22.215 1.00 88.75 124 MET A C 1
ATOM 952 O O . MET A 1 124 ? 6.214 0.636 -21.630 1.00 88.75 124 MET A O 1
ATOM 956 N N . ALA A 1 125 ? 5.721 -0.465 -23.525 1.00 82.50 125 ALA A N 1
ATOM 957 C CA . ALA A 1 125 ? 6.410 0.438 -24.432 1.00 82.50 125 ALA A CA 1
ATOM 958 C C . ALA A 1 125 ? 5.411 0.937 -25.478 1.00 82.50 125 ALA A C 1
ATOM 960 O O . ALA A 1 125 ? 4.606 0.163 -25.990 1.00 82.50 125 ALA A O 1
ATOM 961 N N . SER A 1 126 ? 5.474 2.229 -25.801 1.00 73.06 126 SER A N 1
ATOM 962 C CA . SER A 1 126 ? 4.709 2.791 -26.921 1.00 73.06 126 SER A CA 1
ATOM 963 C C . SER A 1 126 ? 5.348 2.478 -28.281 1.00 73.06 126 SER A C 1
ATOM 965 O O . SER A 1 126 ? 4.726 2.735 -29.309 1.00 73.06 126 SER A O 1
ATOM 967 N N . GLY A 1 127 ? 6.581 1.961 -28.286 1.00 71.69 127 GLY A N 1
ATOM 968 C CA . GLY A 1 127 ? 7.320 1.632 -29.497 1.00 71.69 127 GLY A CA 1
ATOM 969 C C . GLY A 1 127 ? 6.919 0.276 -30.072 1.00 71.69 127 GLY A C 1
ATOM 970 O O . GLY A 1 127 ? 6.731 -0.700 -29.339 1.00 71.69 127 GLY A O 1
ATOM 971 N N . ARG A 1 128 ? 6.801 0.197 -31.393 1.00 74.19 128 ARG A N 1
ATOM 972 C CA . ARG A 1 128 ? 6.656 -1.055 -32.137 1.00 74.19 128 ARG A CA 1
ATOM 973 C C . ARG A 1 128 ? 8.025 -1.694 -32.337 1.00 74.19 128 ARG A C 1
ATOM 975 O O . ARG A 1 128 ? 9.066 -1.044 -32.291 1.00 74.19 128 ARG A O 1
ATOM 982 N N . LYS A 1 129 ? 8.028 -2.997 -32.622 1.00 65.25 129 LYS A N 1
ATOM 983 C CA . LYS A 1 129 ? 9.223 -3.681 -33.127 1.00 65.25 129 LYS A CA 1
ATOM 984 C C . LYS A 1 129 ? 9.613 -3.027 -34.462 1.00 65.25 129 LYS A C 1
ATOM 986 O O . LYS A 1 129 ? 8.952 -3.290 -35.461 1.00 65.25 129 LYS A O 1
ATOM 991 N N . GLY A 1 130 ? 10.632 -2.170 -34.458 1.00 68.19 130 GLY A N 1
ATOM 992 C CA . GLY A 1 130 ? 11.011 -1.367 -35.627 1.00 68.19 130 GLY A CA 1
ATOM 993 C C . GLY A 1 130 ? 11.205 0.124 -35.354 1.00 68.19 130 GLY A C 1
ATOM 994 O O . GLY A 1 130 ? 11.758 0.803 -36.210 1.00 68.19 130 GLY A O 1
ATOM 995 N N . ASP A 1 131 ? 10.774 0.622 -34.192 1.00 76.50 131 ASP A N 1
ATOM 996 C CA . ASP A 1 131 ? 10.966 2.024 -33.808 1.00 76.50 131 ASP A CA 1
ATOM 997 C C . ASP A 1 131 ? 12.395 2.204 -33.259 1.00 76.50 131 ASP A C 1
ATOM 999 O O . ASP A 1 131 ? 12.618 2.206 -32.046 1.00 76.50 131 ASP A O 1
ATOM 1003 N N . TYR A 1 132 ? 13.369 2.261 -34.169 1.00 62.53 132 TYR A N 1
ATOM 1004 C CA . TYR A 1 132 ? 14.778 2.604 -33.938 1.00 62.53 132 TYR A CA 1
ATOM 1005 C C . TYR A 1 132 ? 15.205 3.762 -34.839 1.00 62.53 132 TYR A C 1
ATOM 1007 O O . TYR A 1 132 ? 14.636 3.893 -35.947 1.00 62.53 132 TYR A O 1
#

Secondary structure (DSSP, 8-state):
-EEEEEE--S--HHHHHHHHHHHH-TTEEEEEESSHHHHHHHHT-TT-SEEE-TTS-HHHHHHHHHHH-S-----EEEEETTEEEEE---STTS--SHHHHHHHHHHHHHHHHHTT---------S--TT--

Foldseek 3Di:
DAEEEEEDEPDPVLVVVVVVVCVVDVPYHYHYDDALVSQLVLVVDPNHNYYHDHPYDPVRNVVVVVVVDVDDADWDFDDDDPDTDTHDDPDPPADPDPVRVVVNLVVRQVVCVVVVHHDDDDDDDPDDPPPD